Protein AF-A0A9C8NU32-F1 (afdb_monomer_lite)

Foldseek 3Di:
DPPQLALPDVPADAAEAEAEDECCDPPPHRQQQDDDPRGGNVLVVLVCLVPDRNHNAYAYAYQDVVSVVSSVVSPHDHPDHDPPCPVVVLVVVCVVCVVDPDDDDDDDDPDDPPDDD

Structure (mmCIF, N/CA/C/O backbone):
data_AF-A0A9C8NU32-F1
#
_entry.id   AF-A0A9C8NU32-F1
#
loop_
_atom_site.group_PDB
_atom_site.id
_atom_site.type_symbol
_atom_site.label_atom_id
_atom_site.label_alt_id
_atom_site.label_comp_id
_atom_site.label_asym_id
_atom_site.label_entity_id
_atom_site.label_seq_id
_atom_site.pdbx_PDB_ins_code
_atom_site.Cartn_x
_atom_site.Cartn_y
_atom_site.Cartn_z
_atom_site.occupancy
_atom_site.B_iso_or_equiv
_atom_site.auth_seq_id
_atom_site.auth_comp_id
_atom_site.auth_asym_id
_atom_site.auth_atom_id
_atom_site.pdbx_PDB_model_num
ATOM 1 N N . MET A 1 1 ? -31.588 5.890 7.686 1.00 46.16 1 MET A N 1
ATOM 2 C CA . MET A 1 1 ? -30.272 5.269 7.416 1.00 46.16 1 MET A CA 1
ATOM 3 C C . MET A 1 1 ? -29.824 4.645 8.723 1.00 46.16 1 MET A C 1
ATOM 5 O O . MET A 1 1 ? -30.068 5.289 9.732 1.00 46.16 1 MET A O 1
ATOM 9 N N . PRO A 1 2 ? -29.305 3.408 8.778 1.00 48.69 2 PRO A N 1
ATOM 10 C CA . PRO A 1 2 ? -28.907 2.841 10.061 1.00 48.69 2 PRO A CA 1
ATOM 11 C C . PRO A 1 2 ? -27.754 3.676 10.636 1.00 48.69 2 PRO A C 1
ATOM 13 O O . PRO A 1 2 ? -26.673 3.737 10.056 1.00 48.69 2 PRO A O 1
ATOM 16 N N . ASP A 1 3 ? -28.017 4.339 11.761 1.00 55.31 3 ASP A N 1
ATOM 17 C CA . ASP A 1 3 ? -27.143 5.316 12.430 1.00 55.31 3 ASP A CA 1
ATOM 18 C C . ASP A 1 3 ? -25.914 4.695 13.119 1.00 55.31 3 ASP A C 1
ATOM 20 O O . ASP A 1 3 ? -25.222 5.356 13.892 1.00 55.31 3 ASP A O 1
ATOM 24 N N . ASN A 1 4 ? -25.599 3.429 12.836 1.00 56.16 4 ASN A N 1
ATOM 25 C CA . ASN A 1 4 ? -24.463 2.741 13.432 1.00 56.16 4 ASN A CA 1
ATOM 26 C C . ASN A 1 4 ? -23.592 2.086 12.355 1.00 56.16 4 ASN A C 1
ATOM 28 O O . ASN A 1 4 ? -23.699 0.898 12.066 1.00 56.16 4 ASN A O 1
ATOM 32 N N . LEU A 1 5 ? -22.735 2.898 11.735 1.00 70.75 5 LEU A N 1
ATOM 33 C CA . LEU A 1 5 ? -21.694 2.473 10.796 1.00 70.75 5 LEU A CA 1
ATOM 34 C C . LEU A 1 5 ? -20.487 1.866 11.538 1.00 70.75 5 LEU A C 1
ATOM 36 O O . LEU A 1 5 ? -19.356 2.251 11.263 1.00 70.75 5 LEU A O 1
ATOM 40 N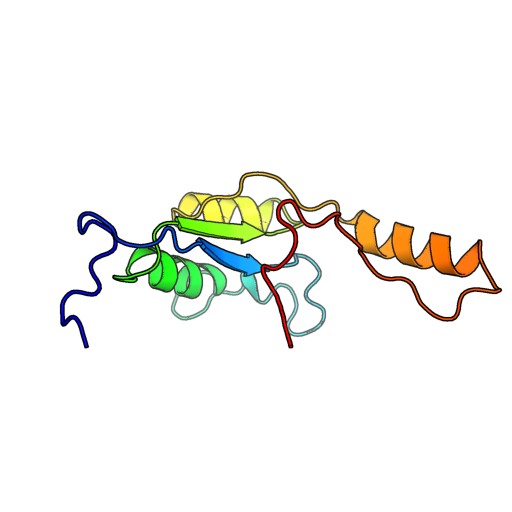 N . ASP A 1 6 ? -20.715 0.994 12.521 1.00 82.12 6 ASP A N 1
ATOM 41 C CA . ASP A 1 6 ? -19.648 0.277 13.224 1.00 82.12 6 ASP A CA 1
ATOM 42 C C . ASP A 1 6 ? -19.294 -1.004 12.461 1.00 82.12 6 ASP A C 1
ATOM 44 O O . ASP A 1 6 ? -20.122 -1.900 12.302 1.00 82.12 6 ASP A O 1
ATOM 48 N N . LYS A 1 7 ? -18.045 -1.103 12.007 1.00 82.50 7 LYS A N 1
ATOM 49 C CA . LYS A 1 7 ? -17.463 -2.276 11.342 1.00 82.50 7 LYS A CA 1
ATOM 50 C C . LYS A 1 7 ? -17.510 -3.546 12.189 1.00 82.50 7 LYS A C 1
ATOM 52 O O . LYS A 1 7 ? -17.388 -4.630 11.634 1.00 82.50 7 LYS A O 1
ATOM 57 N N . ASN A 1 8 ? -17.694 -3.428 13.505 1.00 83.81 8 ASN A N 1
ATOM 58 C CA . ASN A 1 8 ? -17.835 -4.564 14.417 1.00 83.81 8 ASN A CA 1
ATOM 59 C C . ASN A 1 8 ? -19.300 -4.946 14.687 1.00 83.81 8 ASN A C 1
ATOM 61 O O . ASN A 1 8 ? -19.556 -5.884 15.444 1.00 83.81 8 ASN A O 1
ATOM 65 N N . ALA A 1 9 ? -20.272 -4.233 14.108 1.00 85.50 9 ALA A N 1
ATOM 66 C CA . ALA A 1 9 ? -21.680 -4.551 14.295 1.00 85.50 9 ALA A CA 1
ATOM 67 C C . ALA A 1 9 ? -22.033 -5.905 13.644 1.00 85.50 9 ALA A C 1
ATOM 69 O O . ALA A 1 9 ? -21.566 -6.210 12.541 1.00 85.50 9 ALA A O 1
ATOM 70 N N . PRO A 1 10 ? -22.890 -6.726 14.279 1.00 83.44 10 PRO A N 1
ATOM 71 C CA . PRO A 1 10 ? -23.340 -7.977 13.684 1.00 83.44 10 PRO A CA 1
ATOM 72 C C . PRO A 1 10 ? -24.071 -7.711 12.359 1.00 83.44 10 PRO A C 1
ATOM 74 O O . PRO A 1 10 ? -25.022 -6.934 12.309 1.00 83.44 10 PRO A O 1
ATOM 77 N N . GLY A 1 11 ? -23.614 -8.360 11.284 1.00 82.81 11 GLY A N 1
ATOM 78 C CA . GLY A 1 11 ? -24.144 -8.175 9.928 1.00 82.81 11 GLY A CA 1
ATOM 79 C C . GLY A 1 11 ? -23.526 -7.016 9.136 1.00 82.81 11 GLY A C 1
ATOM 80 O O . GLY A 1 11 ? -23.988 -6.743 8.028 1.00 82.81 11 GLY A O 1
ATOM 81 N N . ALA A 1 12 ? -22.496 -6.341 9.661 1.00 80.56 12 ALA A N 1
ATOM 82 C CA . ALA A 1 12 ? -21.745 -5.348 8.898 1.00 80.56 12 ALA A CA 1
ATOM 83 C C . ALA A 1 12 ? -21.048 -5.991 7.676 1.00 80.56 12 ALA A C 1
ATOM 85 O O . ALA A 1 12 ? -20.530 -7.108 7.781 1.00 80.56 12 ALA A O 1
ATOM 86 N N . PRO A 1 13 ? -21.026 -5.318 6.510 1.00 86.06 13 PRO A N 1
ATOM 87 C CA . PRO A 1 13 ? -20.315 -5.818 5.337 1.00 86.06 13 PRO A CA 1
ATOM 88 C C . PRO A 1 13 ? -18.797 -5.811 5.563 1.00 86.06 13 PRO A C 1
ATOM 90 O O . PRO A 1 13 ? -18.261 -4.902 6.195 1.00 86.06 13 PRO A O 1
ATOM 93 N N . ASP A 1 14 ? -18.093 -6.787 4.986 1.00 88.00 14 ASP A N 1
ATOM 94 C CA . ASP A 1 14 ? -16.629 -6.774 4.951 1.00 88.00 14 ASP A CA 1
ATOM 95 C C . ASP A 1 14 ? -16.147 -5.762 3.901 1.00 88.00 14 ASP A C 1
ATOM 97 O O . ASP A 1 14 ? -16.276 -5.980 2.692 1.00 88.00 14 ASP A O 1
ATOM 101 N N . ILE A 1 15 ? -15.652 -4.612 4.365 1.00 91.50 15 ILE A N 1
ATOM 102 C CA . ILE A 1 15 ? -15.201 -3.521 3.502 1.00 91.50 15 ILE A CA 1
ATOM 103 C C . ILE A 1 15 ? -13.678 -3.468 3.515 1.00 91.50 15 ILE A C 1
ATOM 105 O O . ILE A 1 15 ? -13.044 -3.110 4.513 1.00 91.50 15 ILE A O 1
ATOM 109 N N . LEU A 1 16 ? -13.095 -3.747 2.351 1.00 93.06 16 LEU A N 1
ATOM 110 C CA . LEU A 1 16 ? -11.664 -3.640 2.119 1.00 93.06 16 LEU A CA 1
ATOM 111 C C . LEU A 1 16 ? -11.283 -2.241 1.610 1.00 93.06 16 LEU A C 1
ATOM 113 O O . LEU A 1 16 ? -11.676 -1.831 0.518 1.00 93.06 16 LEU A O 1
ATOM 117 N N . GLY A 1 17 ? -10.441 -1.539 2.364 1.00 95.19 17 GLY A N 1
ATOM 118 C CA . GLY A 1 17 ? -9.734 -0.345 1.913 1.00 95.19 17 GLY A CA 1
ATOM 119 C C . GLY A 1 17 ? -8.438 -0.725 1.201 1.00 95.19 17 GLY A C 1
ATOM 120 O O . GLY A 1 17 ? -7.543 -1.300 1.815 1.00 95.19 17 GLY A O 1
ATOM 121 N N . LEU A 1 18 ? -8.316 -0.391 -0.085 1.00 96.19 18 LEU A N 1
ATOM 122 C CA . LEU A 1 18 ? -7.118 -0.654 -0.886 1.00 96.19 18 LEU A CA 1
ATOM 123 C C . LEU A 1 18 ? -6.352 0.643 -1.171 1.00 96.19 18 LEU A C 1
ATOM 125 O O . LEU A 1 18 ? -6.881 1.558 -1.799 1.00 96.19 18 LEU A O 1
ATOM 129 N N . ILE A 1 19 ? -5.080 0.694 -0.774 1.00 95.94 19 ILE A N 1
ATOM 130 C CA . ILE A 1 19 ? -4.172 1.821 -1.006 1.00 95.94 19 ILE A CA 1
ATOM 131 C C . ILE A 1 19 ? -3.107 1.399 -2.034 1.00 95.94 19 ILE A C 1
ATOM 133 O O . ILE A 1 19 ? -2.134 0.723 -1.686 1.00 95.94 19 ILE A O 1
ATOM 137 N N . PRO A 1 20 ? -3.251 1.766 -3.318 1.00 92.88 20 PRO A N 1
ATOM 138 C CA . PRO A 1 20 ? -2.227 1.499 -4.320 1.00 92.88 20 PRO A CA 1
ATOM 139 C C . PRO A 1 20 ? -1.060 2.484 -4.177 1.00 92.88 20 PRO A C 1
ATOM 141 O O . PRO A 1 20 ? -1.224 3.698 -4.307 1.00 92.88 20 PRO A O 1
ATOM 144 N N . ALA A 1 21 ? 0.149 1.966 -3.971 1.00 91.81 21 ALA A N 1
ATOM 145 C CA . ALA A 1 21 ? 1.348 2.773 -3.786 1.00 91.81 21 ALA A CA 1
ATOM 146 C C . ALA A 1 21 ? 2.530 2.188 -4.567 1.00 91.81 21 ALA A C 1
ATOM 148 O O . ALA A 1 21 ? 3.140 1.209 -4.156 1.00 91.81 21 ALA A O 1
ATOM 149 N N . ARG A 1 22 ? 2.888 2.784 -5.708 1.00 89.56 22 ARG A N 1
ATOM 150 C CA . ARG A 1 22 ? 4.092 2.392 -6.469 1.00 89.56 22 ARG A CA 1
ATOM 151 C C . ARG A 1 22 ? 5.363 3.047 -5.921 1.00 89.56 22 ARG A C 1
ATOM 153 O O . ARG A 1 22 ? 5.317 4.216 -5.530 1.00 89.56 22 ARG A O 1
ATOM 160 N N . GLY A 1 23 ? 6.490 2.340 -5.979 1.00 84.50 23 GLY A N 1
ATOM 161 C CA . GLY A 1 23 ? 7.820 2.887 -5.687 1.00 84.50 23 GLY A CA 1
ATOM 162 C C . GLY A 1 23 ? 8.293 3.882 -6.750 1.00 84.50 23 GLY A C 1
ATOM 163 O O . GLY A 1 23 ? 8.803 4.953 -6.428 1.00 84.50 23 GLY A O 1
ATOM 164 N N . GLY A 1 24 ? 8.029 3.582 -8.027 1.00 80.56 24 GLY A N 1
ATOM 165 C CA . GLY A 1 24 ? 8.421 4.396 -9.187 1.00 80.56 24 GLY A CA 1
ATOM 166 C C . GLY A 1 24 ? 7.586 5.666 -9.404 1.00 80.56 24 GLY A C 1
ATOM 167 O O . GLY A 1 24 ? 7.158 5.943 -10.526 1.00 80.56 24 GLY A O 1
ATOM 168 N N . SER A 1 25 ? 7.277 6.427 -8.349 1.00 70.94 25 SER A N 1
ATOM 169 C CA . SER A 1 25 ? 6.603 7.725 -8.495 1.00 70.94 25 SER A CA 1
ATOM 170 C C . SER A 1 25 ? 7.487 8.668 -9.312 1.00 70.94 25 SER A C 1
ATOM 172 O O . SER A 1 25 ? 8.584 8.992 -8.875 1.00 70.94 25 SER A O 1
ATOM 174 N N . LYS A 1 26 ? 7.018 9.089 -10.497 1.00 68.25 26 LYS A N 1
ATOM 175 C CA . LYS A 1 26 ? 7.791 9.948 -11.405 1.00 68.25 26 LYS A CA 1
ATOM 176 C C . LYS A 1 26 ? 7.840 11.399 -10.913 1.00 68.25 26 LYS A C 1
ATOM 178 O O . LYS A 1 26 ? 8.927 11.947 -10.840 1.00 68.25 26 LYS A O 1
ATOM 183 N N . HIS A 1 27 ? 6.707 11.989 -10.507 1.00 72.06 27 HIS A N 1
ATOM 184 C CA . HIS A 1 27 ? 6.659 13.347 -9.945 1.00 72.06 27 HIS A CA 1
ATOM 185 C C . HIS A 1 27 ? 5.494 13.523 -8.944 1.00 72.06 27 HIS A C 1
ATOM 187 O O . HIS A 1 27 ? 4.351 13.243 -9.307 1.00 72.06 27 HIS A O 1
ATOM 193 N N . PRO A 1 28 ? 5.754 13.985 -7.704 1.00 71.12 28 PRO A N 1
ATOM 194 C CA . PRO A 1 28 ? 7.079 14.095 -7.098 1.00 71.12 28 PRO A CA 1
ATOM 195 C C . PRO A 1 28 ? 7.721 12.700 -6.892 1.00 71.12 28 PRO A C 1
ATOM 197 O O . PRO A 1 28 ? 7.003 11.714 -6.649 1.00 71.12 28 PRO A O 1
ATOM 200 N N . PRO A 1 29 ? 9.057 12.583 -7.014 1.00 78.19 29 PRO A N 1
ATOM 201 C CA . PRO A 1 29 ? 9.779 11.339 -6.756 1.00 78.19 29 PRO A CA 1
ATOM 202 C C . PRO A 1 29 ? 9.498 10.812 -5.354 1.00 78.19 29 PRO A C 1
ATOM 204 O O . PRO A 1 29 ? 9.452 11.591 -4.408 1.00 78.19 29 PRO A O 1
ATOM 207 N N . LYS A 1 30 ? 9.312 9.498 -5.191 1.00 80.31 30 LYS A N 1
ATOM 208 C CA . LYS A 1 30 ? 9.097 8.881 -3.866 1.00 80.31 30 LYS A CA 1
ATOM 209 C C . LYS A 1 30 ? 7.916 9.469 -3.060 1.00 80.31 30 LYS A C 1
ATOM 211 O O . LYS A 1 30 ? 7.890 9.340 -1.842 1.00 80.31 30 LYS A O 1
ATOM 216 N N . LYS A 1 31 ? 6.906 10.069 -3.716 1.00 85.50 31 LYS A N 1
ATOM 217 C CA . LYS A 1 31 ? 5.749 10.744 -3.078 1.00 85.50 31 LYS A CA 1
ATOM 218 C C . LYS A 1 31 ? 5.185 10.016 -1.848 1.00 85.50 31 LYS A C 1
ATOM 220 O O . LYS A 1 31 ? 4.925 10.648 -0.837 1.00 85.50 31 LYS A O 1
ATOM 225 N N . ASN A 1 32 ? 4.998 8.698 -1.940 1.00 89.25 32 ASN A N 1
ATOM 226 C CA . ASN A 1 32 ? 4.367 7.897 -0.885 1.00 89.25 32 ASN A CA 1
ATOM 227 C C . ASN A 1 32 ? 5.183 7.851 0.415 1.00 89.25 32 ASN A C 1
ATOM 229 O O . ASN A 1 32 ? 4.602 7.729 1.488 1.00 89.25 32 ASN A O 1
ATOM 233 N N . ILE A 1 33 ? 6.506 7.975 0.321 1.00 92.50 33 ILE A N 1
ATOM 234 C CA . ILE A 1 33 ? 7.415 7.912 1.470 1.00 92.50 33 ILE A CA 1
ATOM 235 C C . ILE A 1 33 ? 7.989 9.278 1.848 1.00 92.50 33 ILE A C 1
ATOM 237 O O . ILE A 1 33 ? 8.666 9.399 2.864 1.00 92.50 33 ILE A O 1
ATOM 241 N N . GLN A 1 34 ? 7.716 10.317 1.050 1.00 91.75 34 GLN A N 1
ATOM 242 C CA . GLN A 1 34 ? 8.136 11.670 1.387 1.00 91.75 34 GLN A CA 1
ATOM 243 C C . GLN A 1 34 ? 7.521 12.094 2.728 1.00 91.75 34 GLN A C 1
ATOM 245 O O . GLN A 1 34 ? 6.321 11.878 2.939 1.00 91.75 34 GLN A O 1
ATOM 250 N N . PRO A 1 35 ? 8.309 12.716 3.622 1.00 92.25 35 PRO A N 1
ATOM 251 C CA . PRO A 1 35 ? 7.787 13.249 4.866 1.00 92.25 35 PRO A CA 1
ATOM 252 C C . PRO A 1 35 ? 6.728 14.324 4.608 1.00 92.25 35 PRO A C 1
ATOM 254 O O . PRO A 1 35 ? 6.968 15.318 3.927 1.00 92.25 35 PRO A O 1
ATOM 257 N N . PHE A 1 36 ? 5.564 14.149 5.214 1.00 92.31 36 PHE A N 1
ATOM 258 C CA . PHE A 1 36 ? 4.494 15.125 5.294 1.00 92.31 36 PHE A CA 1
ATOM 259 C C . PHE A 1 36 ? 4.058 15.221 6.753 1.00 92.31 36 PHE A C 1
ATOM 261 O O . PHE A 1 36 ? 3.669 14.224 7.359 1.00 92.31 36 PHE A O 1
ATOM 268 N N . ARG A 1 37 ? 4.168 16.414 7.352 1.00 92.62 37 ARG A N 1
ATOM 269 C CA . ARG A 1 37 ? 3.887 16.634 8.786 1.00 92.62 37 ARG A CA 1
ATOM 270 C C . ARG A 1 37 ? 4.626 15.639 9.703 1.00 92.62 37 ARG A C 1
ATOM 272 O O . ARG A 1 37 ? 4.031 15.046 10.595 1.00 92.62 37 ARG A O 1
ATOM 279 N N . GLY A 1 38 ? 5.918 15.426 9.439 1.00 93.25 38 GLY A N 1
ATOM 280 C CA . GLY A 1 38 ? 6.801 14.592 10.267 1.00 93.25 38 GLY A CA 1
ATOM 281 C C . GLY A 1 38 ? 6.716 13.080 10.030 1.00 93.25 38 GLY A C 1
ATOM 282 O O . GLY A 1 38 ? 7.453 12.343 10.675 1.00 93.25 38 GLY A O 1
ATOM 283 N N . ARG A 1 39 ? 5.861 12.598 9.116 1.00 95.00 39 ARG A N 1
ATOM 284 C CA . ARG A 1 39 ? 5.714 11.160 8.812 1.00 95.00 39 ARG A CA 1
ATOM 285 C C . ARG A 1 39 ? 5.589 10.902 7.313 1.00 95.00 39 ARG A C 1
ATOM 287 O O . ARG A 1 39 ? 5.142 11.804 6.606 1.00 95.00 39 ARG A O 1
ATOM 294 N N . PRO A 1 40 ? 5.942 9.709 6.806 1.00 95.69 40 PRO A N 1
ATOM 295 C CA . PRO A 1 40 ? 5.759 9.379 5.394 1.00 95.69 40 PRO A CA 1
ATOM 296 C C . PRO A 1 40 ? 4.307 9.597 4.941 1.00 95.69 40 PRO A C 1
ATOM 298 O O . PRO A 1 40 ? 3.373 9.248 5.663 1.00 95.69 40 PRO A O 1
ATOM 301 N N . LEU A 1 41 ? 4.098 10.165 3.749 1.00 94.88 41 LEU A N 1
ATOM 302 C CA . LEU A 1 41 ? 2.767 10.553 3.263 1.00 94.88 41 LEU A CA 1
ATOM 303 C C . LEU A 1 41 ? 1.736 9.412 3.326 1.00 94.88 41 LEU A C 1
ATOM 305 O O . LEU A 1 41 ? 0.595 9.638 3.727 1.00 94.88 41 LEU A O 1
ATOM 309 N N . ILE A 1 42 ? 2.139 8.193 2.956 1.00 95.94 42 ILE A N 1
ATOM 310 C CA . ILE A 1 42 ? 1.261 7.016 2.931 1.00 95.94 42 ILE A CA 1
ATOM 311 C C . ILE A 1 42 ? 0.703 6.652 4.313 1.00 95.94 42 ILE A C 1
ATOM 313 O O . ILE A 1 42 ? -0.422 6.162 4.397 1.00 95.94 42 ILE A O 1
ATOM 317 N N . VAL A 1 43 ? 1.438 6.950 5.392 1.00 97.62 43 VAL A N 1
ATOM 318 C CA . VAL A 1 43 ? 1.020 6.656 6.774 1.00 97.62 43 VAL A CA 1
ATOM 319 C C . VAL A 1 43 ? -0.283 7.370 7.103 1.00 97.62 43 VAL A C 1
ATOM 321 O O . VAL A 1 43 ? -1.174 6.774 7.694 1.00 97.62 43 VAL A O 1
ATOM 324 N N . HIS A 1 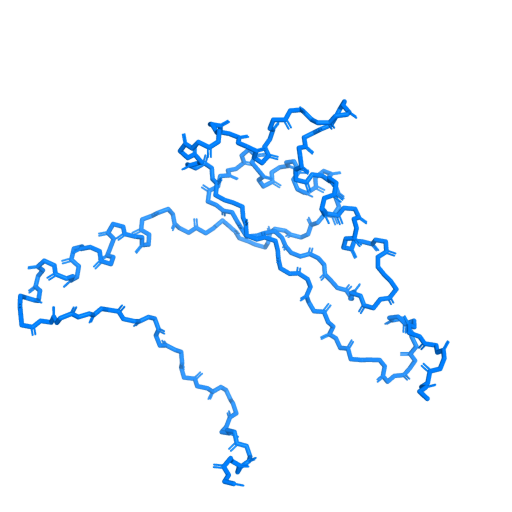44 ? -0.452 8.614 6.647 1.00 97.06 44 HIS A N 1
ATOM 325 C CA . HIS A 1 44 ? -1.685 9.363 6.899 1.00 97.06 44 HIS A CA 1
ATOM 326 C C . HIS A 1 44 ? -2.899 8.665 6.283 1.00 97.06 44 HIS A C 1
ATOM 328 O O . HIS A 1 44 ? -3.936 8.569 6.928 1.00 97.06 44 HIS A O 1
ATOM 334 N N . THR A 1 45 ? -2.779 8.142 5.059 1.00 96.56 45 THR A N 1
ATOM 335 C CA . THR A 1 45 ? -3.869 7.402 4.402 1.00 96.56 45 THR A CA 1
ATOM 336 C C . THR A 1 45 ? -4.150 6.071 5.095 1.00 96.56 45 THR A C 1
ATOM 338 O O . THR A 1 45 ? -5.314 5.723 5.275 1.00 96.56 45 THR A O 1
ATOM 341 N N . ILE A 1 46 ? -3.103 5.354 5.513 1.00 97.94 46 ILE A N 1
ATOM 342 C CA . ILE A 1 46 ? -3.232 4.101 6.268 1.00 97.94 46 ILE A CA 1
ATOM 343 C C . ILE A 1 46 ? -4.016 4.337 7.555 1.00 97.94 46 ILE A C 1
ATOM 345 O O . ILE A 1 46 ? -5.004 3.655 7.807 1.00 97.94 46 ILE A O 1
ATOM 349 N N . GLU A 1 47 ? -3.645 5.355 8.325 1.00 97.31 47 GLU A N 1
ATOM 350 C CA . GLU A 1 47 ? -4.321 5.673 9.579 1.00 97.31 47 GLU A CA 1
ATOM 351 C C . GLU A 1 47 ? -5.778 6.076 9.387 1.00 97.31 47 GLU A C 1
ATOM 353 O O . GLU A 1 47 ? -6.614 5.723 10.214 1.00 97.31 47 GLU A O 1
ATOM 358 N N . GLN A 1 48 ? -6.118 6.779 8.301 1.00 96.31 48 GLN A N 1
ATOM 359 C CA . GLN A 1 48 ? -7.526 7.043 7.989 1.00 96.31 48 GLN A CA 1
ATOM 360 C C . GLN A 1 48 ? -8.296 5.746 7.710 1.00 96.31 48 GLN A C 1
ATOM 362 O O . GLN A 1 48 ? -9.439 5.612 8.142 1.00 96.31 48 GLN A O 1
ATOM 367 N N . GLY A 1 49 ? -7.672 4.779 7.029 1.00 95.88 49 GLY A N 1
ATOM 368 C CA . GLY A 1 49 ? -8.250 3.453 6.808 1.00 95.88 49 GLY A CA 1
ATOM 369 C C . GLY A 1 49 ? -8.474 2.691 8.115 1.00 95.88 49 GLY A C 1
ATOM 370 O O . GLY A 1 49 ? -9.577 2.213 8.372 1.00 95.88 49 GLY A O 1
ATOM 371 N N . LEU A 1 50 ? -7.459 2.647 8.979 1.00 95.88 50 LEU A N 1
ATOM 372 C CA . LEU A 1 50 ? -7.511 1.946 10.266 1.00 95.88 50 LEU A CA 1
ATOM 373 C C . LEU A 1 50 ? -8.532 2.566 11.235 1.00 95.88 50 LEU A C 1
ATOM 375 O O . LEU A 1 50 ? -9.296 1.839 11.877 1.00 95.88 50 LEU A O 1
ATOM 379 N N . ASN A 1 51 ? -8.594 3.900 11.290 1.00 95.88 51 ASN A N 1
ATOM 380 C CA . ASN A 1 51 ? -9.514 4.649 12.152 1.00 95.88 51 ASN A CA 1
ATOM 381 C C . ASN A 1 51 ? -10.933 4.774 11.579 1.00 95.88 51 ASN A C 1
ATOM 383 O O . ASN A 1 51 ? -11.827 5.292 12.250 1.00 95.88 51 ASN A O 1
ATOM 387 N N . SER A 1 52 ? -11.165 4.318 10.346 1.00 94.69 52 SER A N 1
ATOM 388 C CA . SER A 1 52 ? -12.498 4.330 9.755 1.00 94.69 52 SER A CA 1
ATOM 389 C C . SER A 1 52 ? -13.444 3.433 10.547 1.00 94.69 52 SER A C 1
ATOM 391 O O . SER A 1 52 ? -13.101 2.305 10.914 1.00 94.69 52 SER A O 1
ATOM 393 N N . LYS A 1 53 ? -14.666 3.927 10.763 1.00 93.25 53 LYS A N 1
ATOM 394 C CA . LYS A 1 53 ? -15.729 3.149 11.400 1.00 93.25 53 LYS A CA 1
ATOM 395 C C . LYS A 1 53 ? -16.258 2.045 10.489 1.00 93.25 53 LYS A C 1
ATOM 397 O O . LYS A 1 53 ? -16.7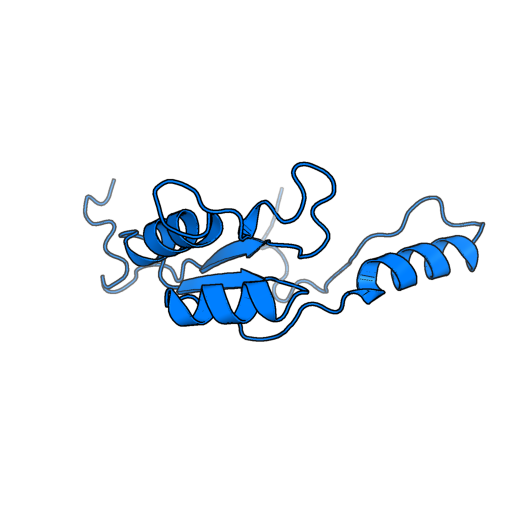50 1.065 11.011 1.00 93.25 53 LYS A O 1
ATOM 402 N N . THR A 1 54 ? -16.112 2.165 9.167 1.00 92.00 54 THR A N 1
ATOM 403 C CA . THR A 1 54 ? -16.684 1.224 8.188 1.00 92.00 54 THR A CA 1
ATOM 404 C C . THR A 1 54 ? -15.668 0.298 7.534 1.00 92.00 54 THR A C 1
ATOM 406 O O . THR A 1 54 ? -16.055 -0.764 7.067 1.00 92.00 54 THR A O 1
ATOM 409 N N . ILE A 1 55 ? -14.387 0.677 7.459 1.00 94.19 55 ILE A N 1
ATOM 410 C CA . ILE A 1 55 ? -13.367 -0.144 6.791 1.00 94.19 55 ILE A CA 1
ATOM 411 C C . ILE A 1 55 ? -12.914 -1.249 7.743 1.00 94.19 55 ILE A C 1
ATOM 413 O O . ILE A 1 55 ? -12.260 -0.984 8.756 1.00 94.19 55 ILE A O 1
ATOM 417 N N . SER A 1 56 ? -13.245 -2.483 7.380 1.00 93.19 56 SER A N 1
ATOM 418 C CA . SER A 1 56 ? -12.907 -3.700 8.116 1.00 93.19 56 SER A CA 1
ATOM 419 C C . SER A 1 56 ? -11.421 -4.026 8.008 1.00 93.19 56 SER A C 1
ATOM 421 O O . SER A 1 56 ? -10.804 -4.459 8.979 1.00 93.19 56 SER A O 1
ATOM 423 N N . ARG A 1 57 ? -10.822 -3.776 6.837 1.00 93.94 57 ARG A N 1
ATOM 424 C CA . ARG A 1 57 ? -9.427 -4.126 6.557 1.00 93.94 57 ARG A CA 1
ATOM 425 C C . ARG A 1 57 ? -8.756 -3.092 5.660 1.00 93.94 57 ARG A C 1
ATOM 427 O O . ARG A 1 57 ? -9.344 -2.659 4.677 1.00 93.94 57 ARG A O 1
ATOM 434 N N . THR A 1 58 ? -7.514 -2.718 5.969 1.00 97.50 58 THR A N 1
ATOM 435 C CA . THR A 1 58 ? -6.721 -1.774 5.160 1.00 97.50 58 THR A CA 1
ATOM 436 C C . THR A 1 58 ? -5.521 -2.493 4.555 1.00 97.50 58 THR A C 1
ATOM 438 O O . THR A 1 58 ? -4.640 -2.933 5.288 1.00 97.50 58 THR A O 1
ATOM 441 N N . ILE A 1 59 ? -5.481 -2.604 3.225 1.00 97.88 59 ILE A N 1
ATOM 442 C CA . ILE A 1 59 ? -4.388 -3.225 2.466 1.00 97.88 59 ILE A CA 1
ATOM 443 C C . ILE A 1 59 ? -3.636 -2.170 1.659 1.00 97.88 59 ILE A C 1
ATOM 445 O O . ILE A 1 59 ? -4.239 -1.371 0.940 1.00 97.88 59 ILE A O 1
ATOM 449 N N . VAL A 1 60 ? -2.306 -2.228 1.691 1.00 97.50 60 VAL A N 1
ATOM 450 C CA . VAL A 1 60 ? -1.437 -1.475 0.782 1.00 97.50 60 VAL A CA 1
ATOM 451 C C . VAL A 1 60 ? -0.925 -2.405 -0.318 1.00 97.50 60 VAL A C 1
ATOM 453 O O . VAL A 1 60 ? -0.304 -3.430 -0.051 1.00 97.50 60 VAL A O 1
ATOM 456 N N . SER A 1 61 ? -1.160 -2.034 -1.581 1.00 95.31 61 SER A N 1
ATOM 457 C CA . SER A 1 61 ? -0.609 -2.739 -2.746 1.00 95.31 61 SER A CA 1
ATOM 458 C C . SER A 1 61 ? 0.593 -1.985 -3.299 1.00 95.31 61 SER A C 1
ATOM 460 O O . SER A 1 61 ? 0.461 -0.882 -3.840 1.00 95.31 61 SER A O 1
ATOM 462 N N . THR A 1 62 ? 1.777 -2.587 -3.208 1.00 94.19 62 THR A N 1
ATOM 463 C CA . THR A 1 62 ? 3.032 -1.952 -3.620 1.00 94.19 62 THR A CA 1
ATOM 464 C C . THR A 1 62 ? 3.987 -2.916 -4.309 1.00 94.19 62 THR A C 1
ATOM 466 O O . THR A 1 62 ? 3.922 -4.116 -4.091 1.00 94.19 62 THR A O 1
ATOM 469 N N . ASP A 1 63 ? 4.850 -2.373 -5.163 1.00 92.44 63 ASP A N 1
ATOM 470 C CA . ASP A 1 63 ? 5.974 -3.047 -5.825 1.00 92.44 63 ASP A CA 1
ATOM 471 C C . ASP A 1 63 ? 7.325 -2.713 -5.162 1.00 92.44 63 ASP A C 1
ATOM 473 O O . ASP A 1 63 ? 8.379 -3.068 -5.683 1.00 92.44 63 ASP A O 1
ATOM 477 N N . SER A 1 64 ? 7.306 -2.006 -4.028 1.00 93.00 64 SER A N 1
ATOM 478 C CA . SER A 1 64 ? 8.491 -1.520 -3.326 1.00 93.00 64 SER A CA 1
ATOM 479 C C . SER A 1 64 ? 8.513 -2.030 -1.893 1.00 93.00 64 SER A C 1
ATOM 481 O O . SER A 1 64 ? 7.586 -1.765 -1.129 1.00 93.00 64 SER A O 1
ATOM 483 N N . GLU A 1 65 ? 9.601 -2.701 -1.511 1.00 94.69 65 GLU A N 1
ATOM 484 C CA . GLU A 1 65 ? 9.769 -3.192 -0.138 1.00 94.69 65 GLU A CA 1
ATOM 485 C C . GLU A 1 65 ? 9.858 -2.042 0.879 1.00 94.69 65 GLU A C 1
ATOM 487 O O . GLU A 1 65 ? 9.339 -2.155 1.981 1.00 94.69 65 GLU A O 1
ATOM 492 N N . GLU A 1 66 ? 10.423 -0.891 0.495 1.00 95.19 66 GLU A N 1
ATOM 493 C CA . GLU A 1 66 ? 10.480 0.313 1.343 1.00 95.19 66 GLU A CA 1
ATOM 494 C C . GLU A 1 66 ? 9.068 0.801 1.711 1.00 95.19 66 GLU A C 1
ATOM 496 O O . GLU A 1 66 ? 8.767 1.054 2.876 1.00 95.19 66 GLU A O 1
ATOM 501 N N . ILE A 1 67 ? 8.170 0.875 0.722 1.00 95.69 67 ILE A N 1
ATOM 502 C CA . ILE A 1 67 ? 6.763 1.226 0.954 1.00 95.69 67 ILE A CA 1
ATOM 503 C C . ILE A 1 67 ? 6.062 0.133 1.767 1.00 95.69 67 ILE A C 1
ATOM 505 O O . ILE A 1 67 ? 5.262 0.457 2.643 1.00 95.69 67 ILE A O 1
ATOM 509 N N . ALA A 1 68 ? 6.346 -1.142 1.481 1.00 96.88 68 ALA A N 1
ATOM 510 C CA . ALA A 1 68 ? 5.751 -2.270 2.188 1.00 96.88 68 ALA A CA 1
ATOM 511 C C . ALA A 1 68 ? 6.093 -2.237 3.680 1.00 96.88 68 ALA A C 1
ATOM 513 O O . ALA A 1 68 ? 5.197 -2.381 4.507 1.00 96.88 68 ALA A O 1
ATOM 514 N N . GLN A 1 69 ? 7.357 -1.987 4.023 1.00 97.62 69 GLN A N 1
ATOM 515 C CA . GLN A 1 69 ? 7.795 -1.926 5.411 1.00 97.62 69 GLN A CA 1
ATOM 516 C C . GLN A 1 69 ? 7.129 -0.768 6.158 1.00 97.62 69 GLN A C 1
ATOM 518 O O . GLN A 1 69 ? 6.506 -0.998 7.188 1.00 97.62 69 GLN A O 1
ATOM 523 N N . ILE A 1 70 ? 7.138 0.441 5.583 1.00 97.38 70 ILE A N 1
ATOM 524 C CA . ILE A 1 70 ? 6.457 1.610 6.167 1.00 97.38 70 ILE A CA 1
ATOM 525 C C . ILE A 1 70 ? 4.962 1.337 6.377 1.00 97.38 70 ILE A C 1
ATOM 527 O O . ILE A 1 70 ? 4.382 1.769 7.371 1.00 97.38 70 ILE A O 1
ATOM 531 N N . ALA A 1 71 ? 4.324 0.630 5.442 1.00 97.62 71 ALA A N 1
ATOM 532 C CA . ALA A 1 71 ? 2.914 0.294 5.548 1.00 97.62 71 ALA A CA 1
ATOM 533 C C . ALA A 1 71 ? 2.621 -0.703 6.677 1.00 97.62 71 ALA A C 1
ATOM 535 O O . ALA A 1 71 ? 1.674 -0.488 7.434 1.00 97.62 71 ALA A O 1
ATOM 536 N N . ARG A 1 72 ? 3.447 -1.749 6.812 1.00 98.00 72 ARG A N 1
ATOM 537 C CA . ARG A 1 72 ? 3.350 -2.724 7.909 1.00 98.00 72 ARG A CA 1
ATOM 538 C C . ARG A 1 72 ? 3.590 -2.058 9.262 1.00 98.00 72 ARG A C 1
ATOM 540 O O . ARG A 1 72 ? 2.809 -2.272 10.182 1.00 98.00 72 ARG A O 1
ATOM 547 N N . ASP A 1 73 ? 4.605 -1.201 9.357 1.00 97.81 73 ASP A N 1
ATOM 548 C CA . ASP A 1 73 ? 4.925 -0.456 10.581 1.00 97.81 73 ASP A CA 1
ATOM 549 C C . ASP A 1 73 ? 3.777 0.485 10.992 1.00 97.81 73 ASP A C 1
ATOM 551 O O . ASP A 1 73 ? 3.542 0.709 12.177 1.00 97.81 73 ASP A O 1
ATOM 555 N N . ALA A 1 74 ? 3.021 1.005 10.018 1.00 97.31 74 ALA A N 1
ATOM 556 C CA . ALA A 1 74 ? 1.819 1.808 10.245 1.00 97.31 74 ALA A CA 1
ATOM 557 C C . ALA A 1 74 ? 0.547 0.978 10.524 1.00 97.31 74 ALA A C 1
ATOM 559 O O . ALA A 1 74 ? -0.515 1.563 10.726 1.00 97.31 74 ALA A O 1
ATOM 560 N N . GLY A 1 75 ? 0.629 -0.358 10.527 1.00 97.31 75 GLY A N 1
ATOM 561 C CA . GLY A 1 75 ? -0.476 -1.268 10.847 1.00 97.31 75 GLY A CA 1
ATOM 562 C C . GLY A 1 75 ? -1.356 -1.693 9.665 1.00 97.31 75 GLY A C 1
ATOM 563 O O . GLY A 1 75 ? -2.396 -2.309 9.888 1.00 97.31 75 GLY A O 1
ATOM 564 N N . ALA A 1 76 ? -0.982 -1.375 8.421 1.00 97.38 76 ALA A N 1
ATOM 565 C CA . ALA A 1 76 ? -1.682 -1.879 7.238 1.00 97.38 76 ALA A CA 1
ATOM 566 C C . ALA A 1 76 ? -1.185 -3.268 6.819 1.00 97.38 76 ALA A C 1
ATOM 568 O O . ALA A 1 76 ? -0.010 -3.610 6.956 1.00 97.38 76 ALA A O 1
ATOM 569 N N . ASP A 1 77 ? -2.073 -4.025 6.181 1.00 97.38 77 ASP A N 1
ATOM 570 C CA . ASP A 1 77 ? -1.732 -5.310 5.590 1.00 97.38 77 ASP A CA 1
ATOM 571 C C . ASP A 1 77 ? -1.014 -5.138 4.249 1.00 97.38 77 ASP A C 1
ATOM 573 O O . ASP A 1 77 ? -1.460 -4.408 3.359 1.00 97.38 77 ASP A O 1
ATOM 577 N N . VAL A 1 78 ? 0.071 -5.889 4.063 1.00 97.00 78 VAL A N 1
ATOM 578 C CA . VAL A 1 78 ? 0.792 -5.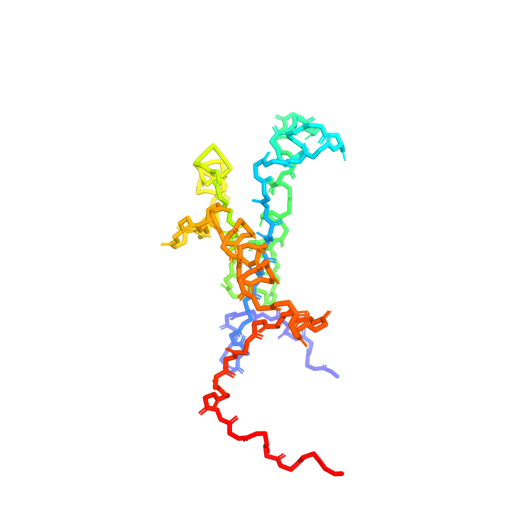993 2.786 1.00 97.00 78 VAL A CA 1
ATOM 579 C C . VAL A 1 78 ? 1.000 -7.475 2.469 1.00 97.00 78 VAL A C 1
ATOM 581 O O . VAL A 1 78 ? 2.067 -8.019 2.762 1.00 97.00 78 VAL A O 1
ATOM 584 N N . PRO A 1 79 ? -0.023 -8.165 1.927 1.00 94.50 79 PRO A N 1
ATOM 585 C CA . PRO A 1 79 ? -0.016 -9.626 1.813 1.00 94.50 79 PRO A CA 1
ATOM 586 C C . PRO A 1 79 ? 1.015 -10.150 0.807 1.00 94.50 79 PRO A C 1
ATOM 588 O O . PRO A 1 79 ? 1.483 -11.276 0.932 1.00 94.50 79 PRO A O 1
ATOM 591 N N . PHE A 1 80 ? 1.360 -9.350 -0.201 1.00 93.25 80 PHE A N 1
ATOM 592 C CA . PHE A 1 80 ? 2.373 -9.675 -1.198 1.00 93.25 80 PHE A CA 1
ATOM 593 C C . PHE A 1 80 ? 2.927 -8.397 -1.834 1.00 93.25 80 PHE A C 1
ATOM 595 O O . PHE A 1 80 ? 2.254 -7.362 -1.865 1.00 93.25 80 PHE A O 1
ATOM 602 N N . LEU A 1 81 ? 4.136 -8.484 -2.396 1.00 92.94 81 LEU A N 1
ATOM 603 C CA . LEU A 1 81 ? 4.650 -7.462 -3.303 1.00 92.94 81 LEU A CA 1
ATOM 604 C C . LEU A 1 81 ? 4.057 -7.650 -4.698 1.00 92.94 81 LEU A C 1
ATOM 606 O O . LEU A 1 81 ? 4.133 -8.724 -5.297 1.00 92.94 81 LEU A O 1
ATOM 610 N N . ARG A 1 82 ? 3.493 -6.576 -5.243 1.00 89.56 82 ARG A N 1
ATOM 611 C CA . ARG A 1 82 ? 3.024 -6.510 -6.622 1.00 89.56 82 ARG A CA 1
ATOM 612 C C . ARG A 1 82 ? 4.231 -6.656 -7.559 1.00 89.56 82 ARG A C 1
ATOM 614 O O . ARG A 1 82 ? 5.164 -5.860 -7.457 1.00 89.56 82 ARG A O 1
ATOM 621 N N . PRO A 1 83 ? 4.222 -7.614 -8.499 1.00 87.25 83 PRO A N 1
ATOM 622 C CA . PRO A 1 83 ? 5.328 -7.784 -9.433 1.00 87.25 83 PRO A CA 1
ATOM 623 C C . PRO A 1 83 ? 5.560 -6.515 -10.264 1.00 87.25 83 PRO A C 1
ATOM 625 O O . PRO A 1 83 ? 4.670 -6.078 -10.997 1.00 87.25 83 PRO A O 1
ATOM 628 N N . ALA A 1 84 ? 6.761 -5.936 -10.182 1.00 78.06 84 ALA A N 1
ATOM 629 C CA . ALA A 1 84 ? 7.118 -4.728 -10.934 1.00 78.06 84 ALA A CA 1
ATOM 630 C C . ALA A 1 84 ? 7.042 -4.950 -12.459 1.00 78.06 84 ALA A C 1
ATOM 632 O O . ALA A 1 84 ? 6.581 -4.082 -13.198 1.00 78.06 84 ALA A O 1
ATOM 633 N N . ALA A 1 85 ? 7.393 -6.159 -12.910 1.00 80.94 85 ALA A N 1
ATOM 634 C CA . ALA A 1 85 ? 7.409 -6.561 -14.316 1.00 80.94 85 ALA A CA 1
ATOM 635 C C . ALA A 1 85 ? 6.015 -6.702 -14.960 1.00 80.94 85 ALA A C 1
ATOM 637 O O . ALA A 1 85 ? 5.919 -7.076 -16.125 1.00 80.94 85 ALA A O 1
ATOM 638 N N . MET A 1 86 ? 4.920 -6.434 -14.238 1.00 79.94 86 MET A N 1
ATOM 639 C CA . MET A 1 86 ? 3.565 -6.564 -14.786 1.00 79.94 86 MET A CA 1
ATOM 640 C C . MET A 1 86 ? 3.333 -5.617 -15.976 1.00 79.94 86 MET A C 1
ATOM 642 O O . MET A 1 86 ? 2.707 -6.016 -16.955 1.00 79.94 86 MET A O 1
ATOM 646 N N . ILE A 1 87 ? 3.884 -4.398 -15.922 1.00 78.81 87 ILE A N 1
ATOM 647 C CA . ILE A 1 87 ? 3.800 -3.436 -17.030 1.00 78.81 87 ILE A CA 1
ATOM 648 C C . ILE A 1 87 ? 4.734 -3.832 -18.174 1.00 78.81 87 ILE A C 1
ATOM 650 O O . ILE A 1 87 ? 4.292 -3.862 -19.316 1.00 78.81 87 ILE A O 1
ATOM 654 N N . ASP A 1 88 ? 5.983 -4.203 -17.887 1.00 81.31 88 ASP A N 1
ATOM 655 C CA . ASP A 1 88 ? 6.926 -4.629 -18.930 1.00 81.31 88 ASP A CA 1
ATOM 656 C C . ASP A 1 88 ? 6.413 -5.861 -19.682 1.00 81.31 88 ASP A C 1
ATOM 658 O O . ASP A 1 88 ? 6.528 -5.947 -20.902 1.00 81.31 88 ASP A O 1
ATOM 662 N N . ARG A 1 89 ? 5.780 -6.798 -18.966 1.00 85.56 89 ARG A N 1
ATOM 663 C CA . ARG A 1 89 ? 5.110 -7.952 -19.566 1.00 85.56 89 ARG A CA 1
ATOM 664 C C . ARG A 1 89 ? 3.944 -7.525 -20.454 1.00 85.56 89 ARG A C 1
ATOM 666 O O . ARG A 1 89 ? 3.829 -8.040 -21.557 1.00 85.56 89 ARG A O 1
ATOM 673 N N . ALA A 1 90 ? 3.108 -6.592 -19.999 1.00 86.12 90 ALA A N 1
ATOM 674 C CA . ALA A 1 90 ? 2.001 -6.061 -20.793 1.00 86.12 90 ALA A CA 1
ATOM 675 C C . ALA A 1 90 ? 2.487 -5.378 -22.083 1.00 86.12 90 ALA A C 1
ATOM 677 O O . ALA A 1 90 ? 1.911 -5.593 -23.145 1.00 86.12 90 ALA A O 1
ATOM 678 N N . VAL A 1 91 ? 3.571 -4.601 -22.002 1.00 86.31 91 VAL A N 1
ATOM 679 C CA . VAL A 1 91 ? 4.194 -3.955 -23.166 1.00 86.31 91 VAL A CA 1
ATOM 680 C C . VAL A 1 91 ? 4.747 -4.995 -24.136 1.00 86.31 91 VAL A C 1
ATOM 682 O O . VAL A 1 91 ? 4.449 -4.909 -25.321 1.00 86.31 91 VAL A O 1
ATOM 685 N N . ARG A 1 92 ? 5.487 -6.002 -23.651 1.00 90.81 92 ARG A N 1
ATOM 686 C CA . ARG A 1 92 ? 5.986 -7.096 -24.504 1.00 90.81 92 ARG A CA 1
ATOM 687 C C . ARG A 1 92 ? 4.850 -7.845 -25.191 1.00 90.81 92 ARG A C 1
ATOM 689 O O . ARG A 1 92 ? 4.919 -8.056 -26.387 1.00 90.81 92 ARG A O 1
ATOM 696 N N . MET A 1 93 ? 3.770 -8.150 -24.470 1.00 91.25 93 MET A N 1
ATOM 697 C CA . MET A 1 93 ? 2.592 -8.784 -25.068 1.00 91.25 93 MET A CA 1
ATOM 698 C C . MET A 1 93 ? 1.993 -7.945 -26.203 1.00 91.25 93 MET A C 1
ATOM 700 O O . MET A 1 93 ? 1.610 -8.505 -27.215 1.00 91.25 93 MET A O 1
ATOM 704 N N . LEU A 1 94 ? 1.933 -6.618 -26.076 1.00 92.44 94 LEU A N 1
ATOM 705 C CA . LEU A 1 94 ? 1.481 -5.763 -27.1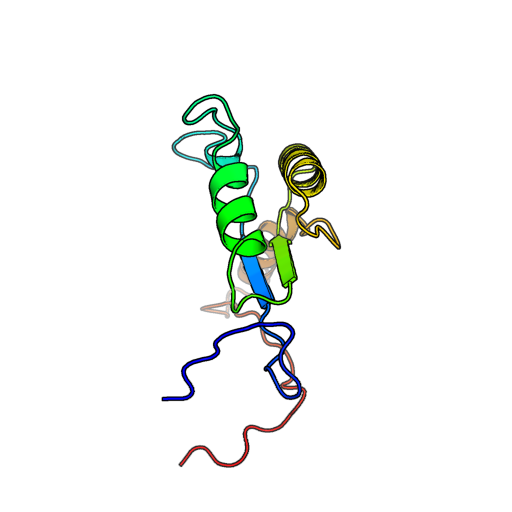81 1.00 92.44 94 LEU A CA 1
ATOM 706 C C . LEU A 1 94 ? 2.474 -5.729 -28.354 1.00 92.44 94 LEU A C 1
ATOM 708 O O . LEU A 1 94 ? 2.059 -5.610 -29.498 1.00 92.44 94 LEU A O 1
ATOM 712 N N . GLN A 1 95 ? 3.779 -5.827 -28.088 1.00 92.06 95 GLN A N 1
ATOM 713 C CA . GLN A 1 95 ? 4.808 -5.868 -29.135 1.00 92.06 95 GLN A CA 1
ATOM 714 C C . GLN A 1 95 ? 4.808 -7.197 -29.902 1.00 92.06 95 GLN A C 1
ATOM 716 O O . GLN A 1 95 ? 4.982 -7.193 -31.118 1.00 92.06 95 GLN A O 1
ATOM 721 N N . ASP A 1 96 ? 4.600 -8.309 -29.197 1.00 96.19 96 ASP A N 1
ATOM 722 C CA . ASP A 1 96 ? 4.559 -9.663 -29.761 1.00 96.19 96 ASP A CA 1
ATOM 723 C C . ASP A 1 96 ? 3.255 -9.933 -30.542 1.00 96.19 96 ASP A C 1
ATOM 725 O O . ASP A 1 96 ? 3.209 -10.852 -31.358 1.00 96.19 96 ASP A O 1
ATOM 729 N N . HIS A 1 97 ? 2.217 -9.120 -30.313 1.00 94.50 97 HIS A N 1
ATOM 730 C CA . HIS A 1 97 ? 0.899 -9.195 -30.951 1.00 94.50 97 HIS A CA 1
ATOM 731 C C . HIS A 1 97 ? 0.567 -7.883 -31.687 1.00 94.50 97 HIS A C 1
ATOM 733 O O . HIS A 1 97 ? -0.262 -7.103 -31.208 1.00 94.50 97 HIS A O 1
ATOM 739 N N . PRO A 1 98 ? 1.210 -7.591 -32.836 1.00 93.38 98 PRO A N 1
ATOM 740 C CA . PRO A 1 98 ? 1.022 -6.329 -33.560 1.00 93.38 98 PRO A CA 1
ATOM 741 C C . PRO A 1 98 ? -0.404 -6.124 -34.095 1.00 93.38 98 PRO A C 1
ATOM 743 O O . PRO A 1 98 ? -0.771 -5.006 -34.443 1.00 93.38 98 PRO A O 1
ATOM 746 N N . GLU A 1 99 ? -1.208 -7.185 -34.170 1.00 96.19 99 GLU A N 1
ATOM 747 C CA . GLU A 1 99 ? -2.633 -7.144 -34.493 1.00 96.19 99 GLU A CA 1
ATOM 748 C C . GLU A 1 99 ? -3.514 -6.617 -33.350 1.00 96.19 99 GLU A C 1
ATOM 750 O O . GLU A 1 99 ? -4.685 -6.313 -33.570 1.00 96.19 99 GLU A O 1
ATOM 755 N N . ALA A 1 100 ? -2.991 -6.549 -32.123 1.00 92.12 100 ALA A N 1
ATOM 756 C CA . ALA A 1 100 ? -3.751 -6.148 -30.952 1.00 92.12 100 ALA A CA 1
ATOM 757 C C . ALA A 1 100 ? -3.694 -4.627 -30.731 1.00 92.12 100 ALA A C 1
ATOM 759 O O . ALA A 1 100 ? -2.643 -4.061 -30.443 1.00 92.12 100 ALA A O 1
ATOM 760 N N . ASP A 1 101 ? -4.855 -3.965 -30.741 1.00 91.88 101 ASP A N 1
ATOM 761 C CA . ASP A 1 101 ? -4.953 -2.526 -30.445 1.00 91.88 101 ASP A CA 1
ATOM 762 C C . ASP A 1 101 ? -4.889 -2.205 -28.941 1.00 91.88 101 ASP A C 1
ATOM 764 O O . ASP A 1 101 ? -4.634 -1.071 -28.530 1.00 91.88 101 ASP A O 1
ATOM 768 N N . SER A 1 102 ? -5.195 -3.185 -28.083 1.00 91.06 102 SER A N 1
ATOM 769 C CA . SER A 1 102 ? -5.231 -2.984 -26.633 1.00 91.06 102 SER A CA 1
ATOM 770 C C . SER A 1 102 ? -5.064 -4.281 -25.843 1.00 91.06 102 SER A C 1
ATOM 772 O O . SER A 1 102 ? -5.457 -5.355 -26.290 1.00 91.06 102 SER A O 1
ATOM 774 N N . LEU A 1 103 ? -4.539 -4.162 -24.620 1.00 88.50 103 LEU A N 1
ATOM 775 C CA . LEU A 1 103 ? -4.452 -5.247 -23.644 1.00 88.50 103 LEU A CA 1
ATOM 776 C C . LEU A 1 103 ? -5.268 -4.880 -22.401 1.00 88.50 103 LEU A C 1
ATOM 778 O O . LEU A 1 103 ? -5.149 -3.774 -21.870 1.00 88.50 103 LEU A O 1
ATOM 782 N N . ARG A 1 104 ? -6.084 -5.817 -21.910 1.00 87.75 104 ARG A N 1
ATOM 783 C CA . ARG A 1 104 ? -6.876 -5.653 -20.683 1.00 87.75 104 ARG A CA 1
ATOM 784 C C . ARG A 1 104 ? -6.638 -6.825 -19.744 1.00 87.75 104 ARG A C 1
ATOM 786 O O . ARG A 1 104 ? -6.612 -7.974 -20.173 1.00 87.75 104 ARG A O 1
ATOM 793 N N . ALA A 1 105 ? -6.510 -6.533 -18.453 1.00 79.81 105 ALA A N 1
ATOM 794 C CA . ALA A 1 105 ? -6.566 -7.568 -17.433 1.00 79.81 105 ALA A CA 1
ATOM 795 C C . ALA A 1 105 ? -8.015 -8.060 -17.321 1.00 79.81 105 ALA A C 1
ATOM 797 O O . ALA A 1 105 ? -8.910 -7.280 -16.996 1.00 79.81 105 ALA A O 1
ATOM 798 N N . VAL A 1 106 ? -8.241 -9.341 -17.605 1.00 85.25 106 VAL A N 1
ATOM 799 C CA . VAL A 1 106 ? -9.532 -10.005 -17.407 1.00 85.25 106 VAL A CA 1
ATOM 800 C C . VAL A 1 106 ? -9.399 -11.022 -16.285 1.00 85.25 106 VAL A C 1
ATOM 802 O O . VAL A 1 106 ? -8.434 -11.783 -16.236 1.00 85.25 106 VAL A O 1
ATOM 805 N N . ILE A 1 107 ? -10.368 -11.022 -15.375 1.00 75.94 107 ILE A N 1
ATOM 806 C CA . ILE A 1 107 ? -10.528 -12.073 -14.373 1.00 75.94 107 ILE A CA 1
ATOM 807 C C . ILE A 1 107 ? -11.876 -12.756 -14.616 1.00 75.94 107 ILE A C 1
ATOM 809 O O . ILE A 1 107 ? -12.861 -12.056 -14.874 1.00 75.94 107 ILE A O 1
ATOM 813 N N . PRO A 1 108 ? -11.958 -14.096 -14.555 1.00 78.06 108 PRO A N 1
ATOM 814 C CA . PRO A 1 108 ? -13.243 -14.775 -14.503 1.00 78.06 108 PRO A CA 1
ATOM 815 C C . PRO A 1 108 ? -14.022 -14.261 -13.292 1.00 78.06 108 PRO A C 1
ATOM 817 O O . PRO A 1 108 ? -13.495 -14.239 -12.178 1.00 78.06 108 PRO A O 1
ATOM 820 N N . ALA A 1 109 ? -15.257 -13.813 -13.501 1.00 74.50 109 ALA A N 1
ATOM 821 C CA . ALA A 1 109 ? -16.097 -13.389 -12.392 1.00 74.50 109 ALA A CA 1
ATOM 822 C C . ALA A 1 109 ? -16.404 -14.615 -11.507 1.00 74.50 109 ALA A C 1
ATOM 824 O O . ALA A 1 109 ? -16.928 -15.601 -12.028 1.00 74.50 109 ALA A O 1
ATOM 825 N N . PRO A 1 110 ? -16.106 -14.584 -10.191 1.00 75.00 110 PRO A N 1
ATOM 826 C CA . PRO A 1 110 ? -16.384 -15.717 -9.306 1.00 75.00 110 PRO A CA 1
ATOM 827 C C . PRO A 1 110 ? -17.889 -15.959 -9.130 1.00 75.00 110 PRO A C 1
ATOM 829 O O . PRO A 1 110 ? -18.305 -17.074 -8.842 1.00 75.00 110 PRO A O 1
ATOM 832 N N . HIS A 1 111 ? -18.702 -14.923 -9.346 1.00 74.50 111 HIS A N 1
ATOM 833 C CA . HIS A 1 111 ? -20.154 -15.007 -9.402 1.00 74.50 111 HIS A CA 1
ATOM 834 C C . HIS A 1 111 ? -20.631 -14.315 -10.673 1.00 74.50 111 HIS A C 1
ATOM 836 O O . HIS A 1 111 ? -20.200 -13.201 -10.980 1.00 74.50 111 HIS A O 1
ATOM 842 N N . THR A 1 112 ? -21.532 -14.960 -11.409 1.00 71.31 112 THR A N 1
ATOM 843 C CA . THR A 1 112 ? -22.238 -14.310 -12.513 1.00 71.31 112 THR A CA 1
ATOM 844 C C . THR A 1 112 ? -23.038 -13.142 -11.927 1.00 71.31 112 THR A C 1
ATOM 846 O O . THR A 1 112 ? -23.784 -13.370 -10.972 1.00 71.31 112 THR A O 1
ATOM 849 N N . PRO A 1 113 ? -22.894 -11.899 -12.427 1.00 58.00 113 PRO A N 1
ATOM 850 C CA . PRO A 1 113 ? -23.708 -10.789 -11.947 1.00 58.00 113 PRO A CA 1
ATOM 851 C C . PRO A 1 113 ? -25.183 -11.168 -12.105 1.00 58.00 113 PRO A C 1
ATOM 853 O O . PRO A 1 113 ? -25.644 -11.476 -13.206 1.00 58.00 113 PRO A O 1
ATOM 856 N N . TYR A 1 114 ? -25.901 -11.228 -10.984 1.00 52.34 114 TYR A N 1
ATOM 857 C CA . TYR A 1 114 ? -27.309 -11.606 -10.935 1.00 52.34 114 TYR A CA 1
ATOM 858 C C . TYR A 1 114 ? -28.098 -10.515 -11.668 1.00 52.34 114 TYR A C 1
ATOM 860 O O . TYR A 1 114 ? -28.306 -9.452 -11.103 1.00 52.34 114 TYR A O 1
ATOM 868 N N . LYS A 1 115 ? -28.442 -10.752 -12.943 1.00 46.50 115 LYS A N 1
ATOM 869 C CA . LYS A 1 115 ? -29.185 -9.848 -13.846 1.00 46.50 115 LYS A CA 1
ATOM 870 C C . LYS A 1 115 ? -28.804 -8.361 -13.743 1.00 46.50 115 LYS A C 1
ATOM 872 O O . LYS A 1 115 ? -29.348 -7.625 -12.929 1.00 46.50 115 LYS A O 1
ATOM 877 N N . MET A 1 116 ? -27.983 -7.888 -14.677 1.00 42.75 116 MET A N 1
ATOM 878 C CA . MET A 1 116 ? -28.020 -6.477 -15.070 1.00 42.75 116 MET A CA 1
ATOM 879 C C . MET A 1 116 ? -28.815 -6.360 -16.368 1.00 42.75 116 MET A C 1
ATOM 881 O O . MET A 1 116 ? -28.270 -6.567 -17.451 1.00 42.75 116 MET A O 1
ATOM 885 N N . TRP A 1 117 ? -30.106 -6.079 -16.235 1.00 61.53 117 TRP A N 1
ATOM 886 C CA . TRP A 1 117 ? -30.897 -5.381 -17.242 1.00 61.53 117 TRP A CA 1
ATOM 887 C C . TRP A 1 117 ? -31.774 -4.350 -16.550 1.00 61.53 117 TRP A C 1
ATOM 889 O O . TRP A 1 117 ? -32.262 -4.657 -15.437 1.00 61.53 117 TRP A O 1
#

pLDDT: mea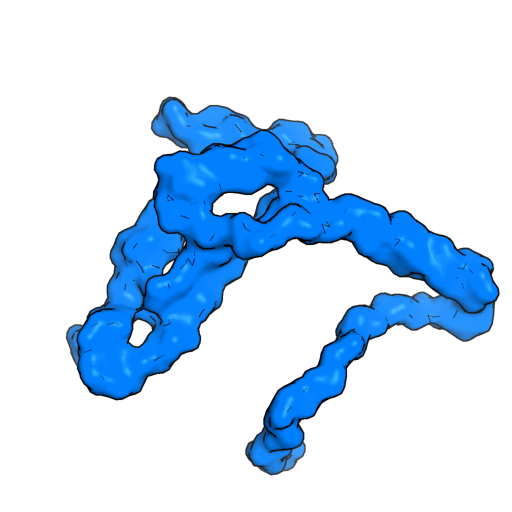n 86.67, std 12.63, range [42.75, 98.0]

Sequence (117 aa):
MPDNLDKNAPGAPDILGLIPARGGSKHPPKKNIQPFRGRPLIVHTIEQGLNSKTISRTIVSTDSEEIAQIARDAGADVPFLRPAAMIDRAVRMLQDHPEADSLRAVIPAPHTPYKMW

Radius of gyration: 18.52 Å; chains: 1; bounding box: 41×32×49 Å

Secondary structure (DSSP, 8-state):
--S---TTSTT----EEEEEE-S--TTTTTTTTSEETTEEHHHHHHHHHHH-SS-SEEEEEES-HHHHHHHHHTT-B--SBPPTTHHHHHHHHHHH-TT-S--------SS--S---